Protein AF-A0A7C4QZU9-F1 (afdb_monomer)

pLDDT: mean 79.21, std 14.13, range [37.19, 93.94]

Mean predicted aligned error: 16.3 Å

Radius of gyration: 26.34 Å; Cα contacts (8 Å, |Δi|>4): 68; chains: 1; bounding box: 62×24×58 Å

Structure (mmCIF, N/CA/C/O backbone):
data_AF-A0A7C4QZU9-F1
#
_entry.id   AF-A0A7C4QZU9-F1
#
loop_
_atom_site.group_PDB
_atom_site.id
_atom_site.type_symbol
_atom_site.label_atom_id
_atom_site.label_alt_id
_atom_site.label_comp_id
_atom_site.label_asym_id
_atom_site.label_entity_id
_atom_site.label_seq_id
_atom_site.pdbx_PDB_ins_code
_atom_site.Cartn_x
_atom_site.Cartn_y
_atom_site.Cartn_z
_atom_site.occupancy
_atom_site.B_iso_or_equiv
_atom_site.auth_seq_id
_atom_site.auth_comp_id
_atom_site.auth_asym_id
_atom_site.auth_atom_id
_atom_site.pdbx_PDB_model_num
ATOM 1 N N . MET A 1 1 ? 1.942 -2.956 18.981 1.00 39.03 1 MET A N 1
ATOM 2 C CA . MET A 1 1 ? 0.634 -2.341 18.648 1.00 39.03 1 MET A CA 1
ATOM 3 C C . MET A 1 1 ? -0.424 -2.878 19.605 1.00 39.03 1 MET A C 1
ATOM 5 O O . MET A 1 1 ? -0.383 -4.075 19.875 1.00 39.03 1 MET A O 1
ATOM 9 N N . PRO A 1 2 ? -1.333 -2.049 20.146 1.00 37.19 2 PRO A N 1
ATOM 10 C CA . PRO A 1 2 ? -2.381 -2.521 21.051 1.00 37.19 2 PRO A CA 1
ATOM 11 C C . PRO A 1 2 ? -3.285 -3.527 20.333 1.00 37.19 2 PRO A C 1
ATOM 13 O O . PRO A 1 2 ? -3.743 -3.269 19.219 1.00 37.19 2 PRO A O 1
ATOM 16 N N . ARG A 1 3 ? -3.509 -4.690 20.953 1.00 43.62 3 ARG A N 1
ATOM 17 C CA . ARG A 1 3 ? -4.354 -5.759 20.407 1.00 43.62 3 ARG A CA 1
ATOM 18 C C . ARG A 1 3 ? -5.768 -5.208 20.199 1.00 43.62 3 ARG A C 1
ATOM 20 O O . ARG A 1 3 ? -6.371 -4.701 21.145 1.00 43.62 3 ARG A O 1
ATOM 27 N N . LYS A 1 4 ? -6.287 -5.279 18.967 1.00 52.78 4 LYS A N 1
ATOM 28 C CA . LYS A 1 4 ? -7.693 -4.958 18.683 1.00 52.78 4 LYS A CA 1
ATOM 29 C C . LYS A 1 4 ? -8.551 -5.861 19.570 1.00 52.78 4 LYS A C 1
ATOM 31 O O . LYS A 1 4 ? -8.454 -7.080 19.465 1.00 52.78 4 LYS A O 1
ATOM 36 N N . ARG A 1 5 ? -9.339 -5.273 20.474 1.00 57.84 5 ARG A N 1
ATOM 37 C CA . ARG A 1 5 ? -10.336 -6.028 21.241 1.00 57.84 5 ARG A CA 1
ATOM 38 C C . ARG A 1 5 ? -11.336 -6.603 20.241 1.00 57.84 5 ARG A C 1
ATOM 40 O O . ARG A 1 5 ? -11.860 -5.853 19.419 1.00 57.84 5 ARG A O 1
ATOM 47 N N . ALA A 1 6 ? -11.559 -7.912 20.292 1.00 57.47 6 ALA A N 1
ATOM 48 C CA . ALA A 1 6 ? -12.645 -8.551 19.566 1.00 57.47 6 ALA A CA 1
ATOM 49 C C . ALA A 1 6 ? -13.955 -8.071 20.203 1.00 57.47 6 ALA A C 1
ATOM 51 O O . ALA A 1 6 ? -14.272 -8.439 21.330 1.00 57.47 6 ALA A O 1
ATOM 52 N N . LEU A 1 7 ? -14.640 -7.143 19.539 1.00 65.19 7 LEU A N 1
ATOM 53 C CA . LEU A 1 7 ? -15.972 -6.704 19.941 1.00 65.19 7 LEU A CA 1
ATOM 54 C C . LEU A 1 7 ? -16.985 -7.673 19.332 1.00 65.19 7 LEU A C 1
ATOM 56 O O . LEU A 1 7 ? -16.973 -7.877 18.120 1.00 65.19 7 LEU A O 1
ATOM 60 N N . ASP A 1 8 ? -17.862 -8.234 20.164 1.00 78.19 8 ASP A N 1
ATOM 61 C CA . ASP A 1 8 ? -18.985 -9.065 19.720 1.00 78.19 8 ASP A CA 1
ATOM 62 C C . ASP A 1 8 ? -20.035 -8.186 19.020 1.00 78.19 8 ASP A C 1
ATOM 64 O O . ASP A 1 8 ? -20.941 -7.637 19.654 1.00 78.19 8 ASP A O 1
ATOM 68 N N . SER A 1 9 ? -19.904 -8.036 17.701 1.00 77.31 9 SER A N 1
ATOM 69 C CA . SER A 1 9 ? -20.761 -7.184 16.864 1.00 77.31 9 SER A CA 1
ATOM 70 C C . SER A 1 9 ? -22.254 -7.508 16.998 1.00 77.31 9 SER A C 1
ATOM 72 O O . SER A 1 9 ? -23.057 -6.591 17.149 1.00 77.31 9 SER A O 1
ATOM 74 N N . GLY A 1 10 ? -22.620 -8.793 17.049 1.00 80.88 10 GLY A N 1
ATOM 75 C CA . GLY A 1 10 ? -24.021 -9.213 17.178 1.00 80.88 10 GLY A CA 1
ATOM 76 C C . GLY A 1 10 ? -24.644 -8.888 18.542 1.00 80.88 10 GLY A C 1
ATOM 77 O O . GLY A 1 10 ? -25.821 -8.548 18.617 1.00 80.88 10 GLY A O 1
ATOM 78 N N . LYS A 1 11 ? -23.864 -8.922 19.637 1.00 82.56 11 LYS A N 1
ATOM 79 C CA . LYS A 1 11 ? -24.361 -8.503 20.964 1.00 82.56 11 LYS A CA 1
ATOM 80 C C . LYS A 1 11 ? -24.629 -7.003 21.004 1.00 82.56 11 LYS A C 1
ATOM 82 O O . LYS A 1 11 ? -25.600 -6.579 21.617 1.00 82.56 11 LYS A O 1
ATOM 87 N N . LEU A 1 12 ? -23.779 -6.213 20.344 1.00 83.12 12 LEU A N 1
ATOM 88 C CA . LEU A 1 12 ? -23.947 -4.765 20.271 1.00 83.12 12 LEU A CA 1
ATOM 89 C C . LEU A 1 12 ? -25.230 -4.376 19.530 1.00 83.12 12 LEU A C 1
ATOM 91 O O . LEU A 1 12 ? -25.938 -3.489 19.992 1.00 83.12 12 LEU A O 1
ATOM 95 N N . ILE A 1 13 ? -25.520 -5.034 18.404 1.00 83.12 13 ILE A N 1
ATOM 96 C CA . ILE A 1 13 ? -26.722 -4.753 17.609 1.00 83.12 13 ILE A CA 1
ATOM 97 C C . ILE A 1 13 ? -27.980 -5.085 18.413 1.00 83.12 13 ILE A C 1
ATOM 99 O O . ILE A 1 13 ? -28.833 -4.217 18.545 1.00 83.12 13 ILE A O 1
ATOM 103 N N . LYS A 1 14 ? -28.033 -6.261 19.056 1.00 85.62 14 LYS A N 1
ATOM 104 C CA . LYS A 1 14 ? -29.166 -6.648 19.914 1.00 85.62 14 LYS A CA 1
ATOM 105 C C . LYS A 1 14 ? -29.414 -5.659 21.051 1.00 85.62 14 LYS A C 1
ATOM 107 O O . LYS A 1 14 ? -30.525 -5.196 21.215 1.00 85.62 14 LYS A O 1
ATOM 112 N N . MET A 1 15 ? -28.370 -5.250 21.780 1.00 83.75 15 MET A N 1
ATOM 113 C CA . MET A 1 15 ? -28.522 -4.271 22.868 1.00 83.75 15 MET A CA 1
ATOM 114 C C . MET A 1 15 ? -29.067 -2.915 22.396 1.00 83.75 15 MET A C 1
ATOM 116 O O . MET A 1 15 ? -29.686 -2.205 23.181 1.00 83.75 15 MET A O 1
ATOM 120 N N . ILE A 1 16 ? -28.791 -2.531 21.147 1.00 83.62 16 ILE A N 1
ATOM 121 C CA . ILE A 1 16 ? -29.301 -1.287 20.560 1.00 83.62 16 ILE A CA 1
ATOM 122 C C . ILE A 1 16 ? -30.742 -1.471 20.065 1.00 83.62 16 ILE A C 1
ATOM 124 O O . ILE A 1 16 ? -31.541 -0.556 20.230 1.00 83.62 16 ILE A O 1
ATOM 128 N N . GLU A 1 17 ? -31.077 -2.633 19.498 1.00 84.50 17 GLU A N 1
ATOM 129 C CA . GLU A 1 17 ? -32.455 -3.007 19.138 1.00 84.50 17 GLU A CA 1
ATOM 130 C C . GLU A 1 17 ? -33.363 -3.114 20.373 1.00 84.50 17 GLU A C 1
ATOM 132 O O . GLU A 1 17 ? -34.512 -2.693 20.319 1.00 84.50 17 GLU A O 1
ATOM 137 N N . ASP A 1 18 ? -32.824 -3.585 21.499 1.00 86.69 18 ASP A N 1
ATOM 138 C CA . ASP A 1 18 ? -33.505 -3.694 22.796 1.00 86.69 18 ASP A CA 1
ATOM 139 C C . ASP A 1 18 ? -33.646 -2.332 23.527 1.00 86.69 18 ASP A C 1
ATOM 141 O O . ASP A 1 18 ? -33.944 -2.297 24.720 1.00 86.69 18 ASP A O 1
ATOM 145 N N . GLU A 1 19 ? -33.370 -1.209 22.849 1.00 83.12 19 GLU A N 1
ATOM 146 C CA . GLU A 1 19 ? -33.438 0.169 23.372 1.00 83.12 19 GLU A CA 1
ATOM 147 C C . GLU A 1 19 ? -32.667 0.408 24.688 1.00 83.12 19 GLU A C 1
ATO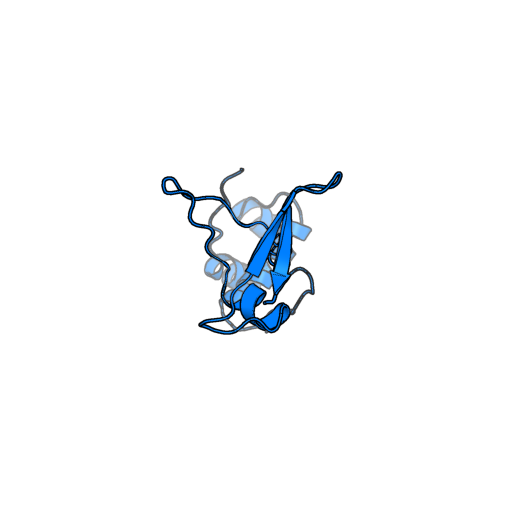M 149 O O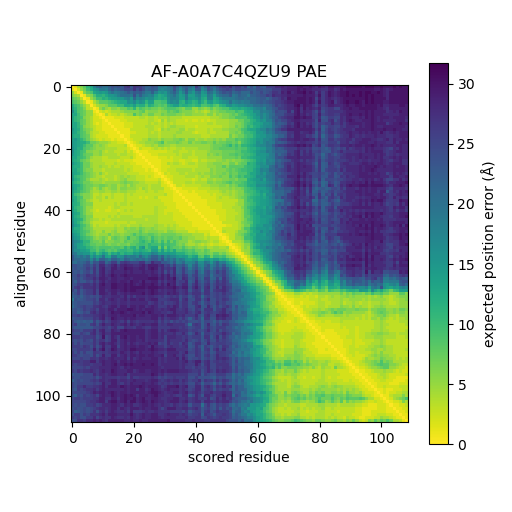 . GLU A 1 19 ? -32.977 1.315 25.468 1.00 83.12 19 GLU A O 1
ATOM 154 N N . ILE A 1 20 ? -31.607 -0.370 24.942 1.00 84.69 20 ILE A N 1
ATOM 155 C CA . ILE A 1 20 ? -30.822 -0.224 26.171 1.00 84.69 20 ILE A CA 1
ATOM 156 C C . ILE A 1 20 ? -30.167 1.169 26.196 1.00 84.69 20 ILE A C 1
ATOM 158 O O . ILE A 1 20 ? -29.531 1.580 25.216 1.00 84.69 20 ILE A O 1
ATOM 162 N N . PRO A 1 21 ? -30.234 1.903 27.326 1.00 87.25 21 PRO A N 1
ATOM 163 C CA . PRO A 1 21 ? -29.639 3.224 27.430 1.00 87.25 21 PRO A CA 1
ATOM 164 C C . PRO A 1 21 ? -28.152 3.229 27.069 1.00 87.25 21 PRO A C 1
ATOM 166 O O . PRO A 1 21 ? -27.362 2.391 27.515 1.00 87.25 21 PRO A O 1
ATOM 169 N N . GLN A 1 22 ? -27.738 4.253 26.322 1.00 82.44 22 GLN A N 1
ATOM 170 C CA . GLN A 1 22 ? -26.367 4.407 25.832 1.00 82.44 22 GLN A CA 1
ATOM 171 C C . GLN A 1 22 ? -25.303 4.225 26.933 1.00 82.44 22 GLN A C 1
ATOM 173 O O . GLN A 1 22 ? -24.270 3.591 26.710 1.00 82.44 22 GLN A O 1
ATOM 178 N N . ALA A 1 23 ? -25.554 4.771 28.128 1.00 83.75 23 ALA A N 1
ATOM 179 C CA . ALA A 1 23 ? -24.640 4.691 29.265 1.00 83.75 23 ALA A CA 1
ATOM 180 C C . ALA A 1 23 ? -24.399 3.246 29.736 1.00 83.75 23 ALA A C 1
ATOM 182 O O . ALA A 1 23 ? -23.287 2.906 30.149 1.00 83.75 23 ALA A O 1
ATOM 183 N N . GLU A 1 24 ? -25.408 2.381 29.646 1.00 83.94 24 GLU A N 1
ATOM 184 C CA . GLU A 1 24 ? -25.297 0.974 30.026 1.00 83.94 24 GLU A CA 1
ATOM 185 C C . GLU A 1 24 ? -24.548 0.160 28.978 1.00 83.94 24 GLU A C 1
ATOM 187 O O . GLU A 1 24 ? -23.674 -0.632 29.335 1.00 83.94 24 GLU A O 1
ATOM 192 N N . ILE A 1 25 ? -24.815 0.401 27.691 1.00 83.19 25 ILE A N 1
ATOM 193 C CA . ILE A 1 25 ? -24.086 -0.248 26.593 1.00 83.19 25 ILE A CA 1
ATOM 194 C C . ILE A 1 25 ? -22.600 0.116 26.672 1.00 83.19 25 ILE A C 1
ATOM 196 O O . ILE A 1 25 ? -21.731 -0.748 26.539 1.00 83.19 25 ILE A O 1
ATOM 200 N N . MET A 1 26 ? -22.287 1.383 26.960 1.00 83.94 26 MET A N 1
ATOM 201 C CA . MET A 1 26 ? -20.907 1.835 27.140 1.00 83.94 26 MET A CA 1
ATOM 202 C C . MET A 1 26 ? -20.210 1.134 28.311 1.00 83.94 26 MET A C 1
ATOM 204 O O . MET A 1 26 ? -19.067 0.703 28.152 1.00 83.94 26 MET A O 1
ATOM 208 N N . LYS A 1 27 ? -20.892 0.959 29.452 1.00 84.56 27 LYS A N 1
ATOM 209 C CA . LYS A 1 27 ? -20.355 0.213 30.602 1.00 84.56 27 LYS A CA 1
ATOM 210 C C . LYS A 1 27 ? -20.154 -1.271 30.279 1.00 84.56 27 LYS A C 1
ATOM 212 O O . LYS A 1 27 ? -19.061 -1.784 30.504 1.00 84.56 27 LYS A O 1
ATOM 217 N N . LYS A 1 28 ? -21.166 -1.942 29.712 1.00 83.12 28 LYS A N 1
ATOM 218 C CA . LYS A 1 28 ? -21.131 -3.383 29.385 1.00 83.12 28 LYS A CA 1
ATOM 219 C C . LYS A 1 28 ? -20.073 -3.720 28.330 1.00 83.12 28 LYS A C 1
ATOM 221 O O . LYS A 1 28 ? -19.377 -4.720 28.463 1.00 83.12 28 LYS A O 1
ATOM 226 N N . MET A 1 29 ? -19.922 -2.875 27.311 1.00 80.50 29 MET A N 1
ATOM 227 C CA . MET A 1 29 ? -18.987 -3.096 26.198 1.00 80.50 29 MET A CA 1
ATOM 228 C C . MET A 1 29 ? -17.620 -2.420 26.409 1.00 80.50 29 MET A C 1
ATOM 230 O O . MET A 1 29 ? -16.720 -2.543 25.576 1.00 80.50 29 MET A O 1
ATOM 234 N N . GLY A 1 30 ? -17.440 -1.711 27.527 1.00 81.94 30 GLY A N 1
ATOM 235 C CA . GLY A 1 30 ? -16.184 -1.060 27.894 1.00 81.94 30 GLY A CA 1
ATOM 236 C C . GLY A 1 30 ? -15.783 0.099 26.975 1.00 81.94 30 GLY A C 1
ATOM 237 O O . GLY A 1 30 ? -14.585 0.343 26.790 1.00 81.94 30 GLY A O 1
ATOM 238 N N . PHE A 1 31 ? -16.756 0.800 26.384 1.00 84.81 31 PHE A N 1
ATOM 239 C CA . PHE A 1 31 ? -16.507 1.998 25.583 1.00 84.81 31 PHE A CA 1
ATOM 240 C C . PHE A 1 31 ? -16.268 3.203 26.489 1.00 84.81 31 PHE A C 1
ATOM 242 O O . PHE A 1 31 ? -17.064 3.502 27.376 1.00 84.81 31 PHE A O 1
ATOM 249 N N . LYS A 1 32 ? -15.182 3.935 26.232 1.00 82.94 32 LYS A N 1
ATOM 250 C CA . LYS A 1 32 ? -14.841 5.142 26.997 1.00 82.94 32 LYS A CA 1
ATOM 251 C C . LYS A 1 32 ? -15.577 6.378 26.491 1.00 82.94 32 LYS A C 1
ATOM 253 O O . LYS A 1 32 ? -15.768 7.321 27.245 1.00 82.94 32 LYS A O 1
ATOM 258 N N . THR A 1 33 ? -15.963 6.392 25.214 1.00 84.75 33 THR A N 1
ATOM 259 C CA . THR A 1 33 ? -16.617 7.546 24.588 1.00 84.75 33 THR A CA 1
ATOM 260 C C . THR A 1 33 ? -17.813 7.131 23.739 1.00 84.75 33 THR A C 1
ATOM 262 O O . THR A 1 33 ? -17.856 6.037 23.175 1.00 84.75 33 THR A O 1
ATOM 265 N N . SER A 1 34 ? -18.776 8.042 23.602 1.00 81.56 34 SER A N 1
ATOM 266 C CA . SER A 1 34 ? -19.943 7.879 22.727 1.00 81.56 34 SER A CA 1
ATOM 267 C C . SER A 1 34 ? -19.553 7.663 21.260 1.00 81.56 34 SER A C 1
ATOM 269 O O . SER A 1 34 ? -20.204 6.910 20.539 1.00 81.56 34 SER A O 1
ATOM 271 N N . MET A 1 35 ? -18.449 8.276 20.822 1.00 83.50 35 MET A N 1
ATOM 272 C CA . MET A 1 35 ? -17.915 8.123 19.468 1.00 83.50 35 MET A CA 1
ATOM 273 C C . MET A 1 35 ? -17.455 6.688 19.180 1.00 83.50 35 MET A C 1
ATOM 275 O O . MET A 1 35 ? -17.687 6.167 18.087 1.00 83.50 35 MET A O 1
ATOM 279 N N . GLN A 1 36 ? -16.827 6.028 20.160 1.00 81.88 36 GLN A N 1
ATOM 280 C CA . GLN A 1 36 ? -16.423 4.627 20.026 1.00 81.88 36 GLN A CA 1
ATOM 281 C C . GLN A 1 36 ? -17.635 3.714 19.850 1.00 81.88 36 GLN A C 1
ATOM 283 O O . GLN A 1 36 ? -17.607 2.849 18.979 1.00 81.88 36 GLN A O 1
ATOM 288 N N . LEU A 1 37 ? -18.705 3.953 20.613 1.00 84.94 37 LEU A N 1
ATOM 289 C CA . LEU A 1 37 ? -19.949 3.199 20.496 1.00 84.94 37 LEU A CA 1
ATOM 290 C C . LEU A 1 37 ? -20.577 3.355 19.103 1.00 84.94 37 LEU A C 1
ATOM 292 O O . LEU A 1 37 ? -20.852 2.355 18.446 1.00 84.94 37 LEU A O 1
ATOM 296 N N . LYS A 1 38 ? -20.742 4.594 18.619 1.00 85.88 38 LYS A N 1
ATOM 297 C CA . LYS A 1 38 ? -21.316 4.871 17.286 1.00 85.88 38 LYS A CA 1
ATOM 298 C C . LYS A 1 38 ? -20.501 4.229 16.161 1.00 85.88 38 LYS A C 1
ATOM 300 O O . LYS A 1 38 ? -21.062 3.643 15.240 1.00 85.88 38 LYS A O 1
ATOM 305 N N . THR A 1 39 ? -19.174 4.295 16.262 1.00 84.94 39 THR A N 1
ATOM 306 C CA . THR A 1 39 ? -18.264 3.688 15.280 1.00 84.94 39 THR A CA 1
ATOM 307 C C . THR A 1 39 ? -18.346 2.162 15.315 1.00 84.94 39 THR A C 1
ATOM 309 O O . THR A 1 39 ? -18.380 1.521 14.267 1.00 84.94 39 THR A O 1
ATOM 312 N N . ALA A 1 40 ? -18.399 1.566 16.509 1.00 83.88 40 ALA A N 1
ATOM 313 C CA . ALA A 1 40 ? -18.551 0.125 16.671 1.00 83.88 40 ALA A CA 1
ATOM 314 C C . ALA A 1 40 ? -19.899 -0.369 16.135 1.00 83.88 40 ALA A C 1
ATOM 316 O O . ALA A 1 40 ? -19.926 -1.391 15.456 1.00 83.88 40 ALA A O 1
ATOM 317 N N . TYR A 1 41 ? -20.983 0.375 16.374 1.00 85.06 41 TYR A N 1
ATOM 318 C CA . TYR A 1 41 ? -22.306 0.053 15.845 1.00 85.06 41 TYR A CA 1
ATOM 319 C C . TYR A 1 41 ? -22.333 0.109 14.316 1.00 85.06 41 TYR A C 1
ATOM 321 O O . TYR A 1 41 ? -22.717 -0.860 13.671 1.00 85.06 41 TYR A O 1
ATOM 329 N N . MET A 1 42 ? -21.824 1.190 13.722 1.00 82.88 42 MET A N 1
ATOM 330 C CA . MET A 1 42 ? -21.738 1.318 12.265 1.00 82.88 42 MET A CA 1
ATOM 331 C C . MET A 1 42 ? -20.890 0.198 11.639 1.00 82.88 42 MET A C 1
ATOM 333 O O . MET A 1 42 ? -21.288 -0.395 10.642 1.00 82.88 42 MET A O 1
ATOM 337 N N . ASN A 1 43 ? -19.752 -0.147 12.249 1.00 81.50 43 ASN A N 1
ATOM 338 C CA . ASN A 1 43 ? -18.920 -1.259 11.784 1.00 81.50 43 ASN A CA 1
ATOM 339 C C . ASN A 1 43 ? -19.619 -2.620 11.932 1.00 81.50 43 ASN A C 1
ATOM 341 O O . ASN A 1 43 ? -19.450 -3.475 11.066 1.00 81.50 43 ASN A O 1
ATOM 345 N N . ALA A 1 44 ? -20.396 -2.826 13.001 1.00 83.94 44 ALA A N 1
ATOM 346 C CA . ALA A 1 44 ? -21.178 -4.042 13.208 1.00 83.94 44 ALA A CA 1
ATOM 347 C C . ALA A 1 44 ? -22.267 -4.195 12.135 1.00 83.94 44 ALA A C 1
ATOM 349 O O . ALA A 1 44 ? -22.391 -5.265 11.546 1.00 83.94 44 ALA A O 1
ATOM 350 N N . LEU A 1 45 ? -22.985 -3.115 11.810 1.00 83.12 45 LEU A N 1
ATOM 351 C CA . LEU A 1 45 ? -23.995 -3.109 10.745 1.00 83.12 45 LEU A CA 1
ATOM 352 C C . LEU A 1 45 ? -23.397 -3.390 9.360 1.00 83.12 45 LEU A C 1
ATOM 354 O O . LEU A 1 45 ? -24.020 -4.072 8.548 1.00 83.12 45 LEU A O 1
ATOM 358 N N . ILE A 1 46 ? -22.188 -2.888 9.094 1.00 80.44 46 ILE A N 1
ATOM 359 C CA . ILE A 1 46 ? -21.452 -3.186 7.858 1.00 80.44 46 ILE A CA 1
ATOM 360 C C . ILE A 1 46 ? -21.032 -4.661 7.820 1.00 80.44 46 ILE A C 1
ATOM 362 O O . ILE A 1 46 ? -21.158 -5.305 6.781 1.00 80.44 46 ILE A O 1
ATOM 366 N N . ALA A 1 47 ? -20.549 -5.209 8.940 1.00 77.81 47 ALA A N 1
ATOM 367 C CA . ALA A 1 47 ? -20.128 -6.607 9.030 1.00 77.81 47 ALA A CA 1
ATOM 368 C C . ALA A 1 47 ? -21.299 -7.591 8.865 1.00 77.81 47 ALA A C 1
ATOM 370 O O . ALA A 1 47 ? -21.125 -8.633 8.2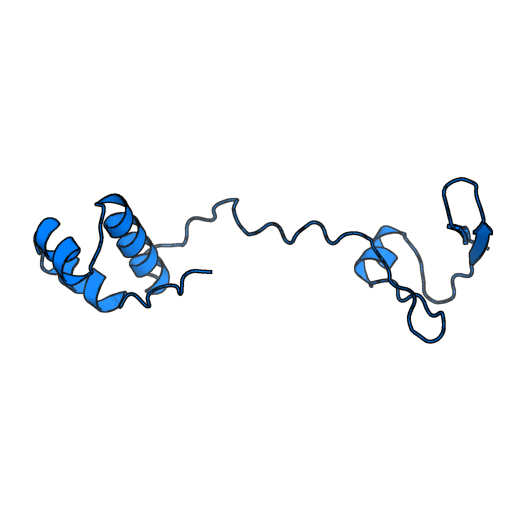39 1.00 77.81 47 ALA A O 1
ATOM 371 N N . GLU A 1 48 ? -22.487 -7.248 9.371 1.00 78.94 48 GLU A N 1
ATOM 372 C CA . GLU A 1 48 ? -23.722 -8.016 9.150 1.00 78.94 48 GLU A CA 1
ATOM 373 C C . GLU A 1 48 ? -24.356 -7.775 7.767 1.00 78.94 48 GLU A C 1
ATOM 375 O O . GLU A 1 48 ? -25.362 -8.395 7.436 1.00 78.94 48 GLU A O 1
ATOM 380 N N . GLY A 1 49 ? -23.800 -6.876 6.946 1.00 77.12 49 GLY A N 1
ATOM 381 C CA . GLY A 1 49 ? -24.324 -6.568 5.612 1.00 77.12 49 GLY A CA 1
ATOM 382 C C . GLY A 1 49 ? -25.628 -5.763 5.610 1.00 77.12 49 GLY A C 1
ATOM 383 O O . GLY A 1 49 ? -26.222 -5.574 4.551 1.00 77.12 49 GLY A O 1
ATOM 384 N N . ARG A 1 50 ? -26.065 -5.251 6.770 1.00 78.25 50 ARG A N 1
ATOM 385 C CA . ARG A 1 50 ? -27.275 -4.420 6.900 1.00 78.25 50 ARG A CA 1
ATOM 386 C C . ARG A 1 50 ? -27.094 -3.024 6.306 1.00 78.25 50 ARG A C 1
ATOM 388 O O . ARG A 1 50 ? -28.068 -2.393 5.908 1.00 78.25 50 ARG A O 1
ATOM 395 N N . VAL A 1 51 ? -25.856 -2.527 6.263 1.00 78.81 51 VAL A N 1
ATOM 396 C CA . VAL A 1 51 ? -25.512 -1.218 5.694 1.00 78.81 51 VAL A CA 1
ATOM 397 C C . VAL A 1 51 ? -24.299 -1.371 4.773 1.00 78.81 51 VAL A C 1
ATOM 399 O O . VAL A 1 51 ? -23.318 -2.008 5.164 1.00 78.81 51 VAL A O 1
ATOM 402 N N . PRO A 1 52 ? -24.313 -0.791 3.559 1.00 74.31 52 PRO A N 1
ATOM 403 C CA . PRO A 1 52 ? -23.150 -0.822 2.683 1.00 74.31 52 PRO A CA 1
ATOM 404 C C . PRO A 1 52 ? -21.968 -0.086 3.320 1.00 74.31 52 PRO A C 1
ATOM 406 O O . PRO A 1 52 ? -22.107 0.999 3.888 1.00 74.31 52 PRO A O 1
ATOM 409 N N . ALA A 1 53 ? -20.772 -0.659 3.187 1.00 73.75 53 ALA A N 1
ATOM 410 C CA . ALA A 1 53 ? -19.555 -0.006 3.641 1.00 73.75 53 ALA A CA 1
ATOM 411 C C . ALA A 1 53 ? -19.349 1.317 2.891 1.00 73.75 53 ALA A C 1
ATOM 413 O O . ALA A 1 53 ? -19.294 1.347 1.657 1.00 73.75 53 ALA A O 1
ATOM 414 N N . ILE A 1 54 ? -19.169 2.411 3.635 1.00 71.69 54 ILE A N 1
ATOM 415 C CA . ILE A 1 54 ? -18.762 3.684 3.042 1.00 71.69 54 ILE A CA 1
ATOM 416 C C . ILE A 1 54 ? -17.357 3.490 2.470 1.00 71.69 54 ILE A C 1
ATOM 418 O O . ILE A 1 54 ? -16.398 3.247 3.208 1.00 71.69 54 ILE A O 1
ATOM 422 N N . LYS A 1 55 ? -17.227 3.612 1.145 1.00 60.66 55 LYS A N 1
ATOM 423 C CA . LYS A 1 55 ? -15.935 3.623 0.451 1.00 60.66 55 LYS A CA 1
ATOM 424 C C . LYS A 1 55 ? -15.194 4.918 0.787 1.00 60.66 55 LYS A C 1
ATOM 426 O O . LYS A 1 55 ? -15.202 5.877 0.024 1.00 60.66 55 LYS A O 1
ATOM 431 N N . GLY A 1 56 ? -14.569 4.965 1.958 1.00 56.91 56 GLY A N 1
ATOM 432 C CA . GLY A 1 56 ? -13.648 6.037 2.304 1.00 56.91 56 GLY A CA 1
ATOM 433 C C . GLY A 1 56 ? 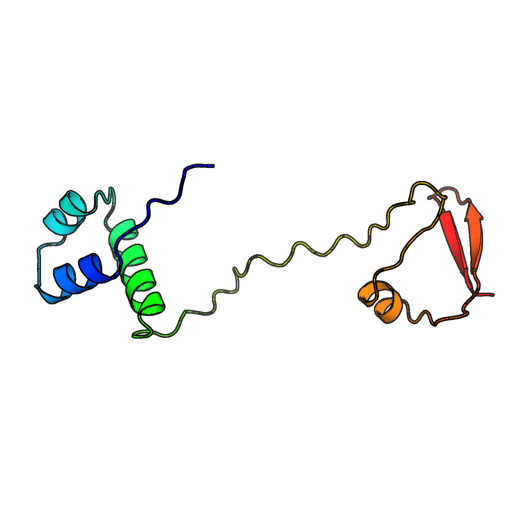-12.381 5.918 1.459 1.00 56.91 56 GLY A C 1
ATOM 434 O O . GLY A 1 56 ? -11.787 4.845 1.393 1.00 56.91 56 GLY A O 1
ATOM 435 N N . GLY A 1 57 ? -11.915 7.026 0.874 1.00 51.44 57 GLY A N 1
ATOM 436 C CA . GLY A 1 57 ? -10.633 7.101 0.148 1.00 51.44 57 GLY A CA 1
ATOM 437 C C . GLY A 1 57 ? -9.399 6.746 0.993 1.00 51.44 57 GLY A C 1
ATOM 438 O O . GLY A 1 57 ? -8.293 6.653 0.479 1.00 51.44 57 GLY A O 1
ATOM 439 N N . ARG A 1 58 ? -9.594 6.485 2.290 1.00 48.09 58 ARG A N 1
ATOM 440 C CA . ARG A 1 58 ? -8.615 5.900 3.204 1.00 48.09 58 ARG A CA 1
ATOM 441 C C . ARG A 1 58 ? -8.674 4.366 3.171 1.00 48.09 58 ARG A C 1
ATOM 443 O O . ARG A 1 58 ? -8.614 3.709 4.207 1.00 48.09 58 ARG A O 1
ATOM 450 N N . GLY A 1 59 ? -8.756 3.780 1.977 1.00 45.94 59 GLY A N 1
ATOM 451 C CA . GLY A 1 59 ? -8.046 2.523 1.777 1.00 45.94 59 GLY A CA 1
ATOM 452 C C . GLY A 1 59 ? -6.592 2.821 2.115 1.00 45.94 59 GLY A C 1
ATOM 453 O O . GLY A 1 59 ? -6.107 3.897 1.769 1.00 45.94 59 GLY A O 1
ATOM 454 N N . ALA A 1 60 ? -5.910 1.945 2.850 1.00 48.50 60 ALA A N 1
ATOM 455 C CA . ALA A 1 60 ? -4.460 1.984 2.863 1.00 48.50 60 ALA A CA 1
ATOM 456 C C . ALA A 1 60 ? -4.048 2.027 1.390 1.00 48.50 60 ALA A C 1
ATOM 458 O O . ALA A 1 60 ? -4.186 1.018 0.695 1.00 48.50 60 ALA A O 1
ATOM 459 N N . GLY A 1 61 ? -3.670 3.211 0.888 1.00 42.69 61 GLY A N 1
ATOM 460 C CA . GLY A 1 61 ? -2.992 3.307 -0.385 1.00 42.69 61 GLY A CA 1
ATOM 461 C C . GLY A 1 61 ? -1.885 2.297 -0.221 1.00 42.69 61 GLY A C 1
ATOM 462 O O . GLY A 1 61 ? -1.109 2.412 0.732 1.00 42.69 61 GLY A O 1
ATOM 463 N N . LYS A 1 62 ? -1.924 1.215 -1.010 1.00 46.12 62 LYS A N 1
ATOM 464 C CA . LYS A 1 62 ? -0.771 0.329 -1.127 1.00 46.12 62 LYS A CA 1
ATOM 465 C C . LYS A 1 62 ? 0.379 1.303 -1.267 1.00 46.12 62 LYS A C 1
ATOM 467 O O . LYS A 1 62 ? 0.335 2.076 -2.223 1.00 46.12 62 LYS A O 1
ATOM 472 N N . ALA A 1 63 ? 1.251 1.364 -0.253 1.00 48.44 63 ALA A N 1
ATOM 473 C CA . ALA A 1 63 ? 2.387 2.269 -0.260 1.00 48.44 63 ALA A CA 1
ATOM 474 C C . ALA A 1 63 ? 2.943 2.183 -1.669 1.00 48.44 63 ALA A C 1
ATOM 476 O O . ALA A 1 63 ? 3.101 1.046 -2.138 1.00 48.44 63 ALA A O 1
ATOM 477 N N . ASP A 1 64 ? 3.038 3.332 -2.354 1.00 50.34 64 ASP A N 1
ATOM 478 C CA . ASP A 1 64 ? 3.542 3.414 -3.723 1.00 50.34 64 ASP A CA 1
ATOM 479 C C . ASP A 1 64 ? 4.670 2.410 -3.788 1.00 50.34 64 ASP A C 1
ATOM 481 O O . ASP A 1 64 ? 5.619 2.549 -3.013 1.00 50.34 64 ASP A O 1
ATOM 485 N N . LYS A 1 65 ? 4.472 1.306 -4.527 1.00 57.09 65 LYS A N 1
ATOM 486 C CA . LYS A 1 65 ? 5.441 0.215 -4.522 1.00 57.09 65 LYS A CA 1
ATOM 487 C C . LYS A 1 65 ? 6.712 0.889 -4.978 1.00 57.09 65 LYS A C 1
ATOM 489 O O . LYS A 1 65 ? 6.802 1.270 -6.149 1.00 57.09 65 LYS A O 1
ATOM 494 N N . THR A 1 66 ? 7.627 1.136 -4.045 1.00 56.31 66 THR A N 1
ATOM 495 C CA . THR A 1 66 ? 8.877 1.795 -4.357 1.00 56.31 66 THR A CA 1
ATOM 496 C C . THR A 1 66 ? 9.448 0.970 -5.494 1.00 56.31 66 THR A C 1
ATOM 498 O O . THR A 1 66 ? 9.459 -0.264 -5.432 1.00 56.31 66 THR A O 1
ATOM 501 N N . LYS A 1 67 ? 9.785 1.624 -6.611 1.00 69.75 67 LYS A N 1
ATOM 502 C CA . LYS A 1 67 ? 10.319 0.967 -7.818 1.00 69.75 67 LYS A CA 1
ATOM 503 C C . LYS A 1 67 ? 11.755 0.489 -7.565 1.00 69.75 67 LYS A C 1
ATOM 505 O O . LYS A 1 67 ? 12.641 0.654 -8.395 1.00 69.75 67 LYS A O 1
ATOM 510 N N . GLU A 1 68 ? 11.989 -0.036 -6.375 1.00 79.44 68 GLU A N 1
ATOM 511 C CA . GLU A 1 68 ? 13.232 -0.573 -5.889 1.00 79.44 68 GLU A CA 1
ATOM 512 C C . GLU A 1 68 ? 13.327 -2.023 -6.336 1.00 79.44 68 GLU A C 1
ATOM 514 O O . GLU A 1 68 ? 12.367 -2.796 -6.298 1.00 79.44 68 GLU A O 1
ATOM 519 N N . VAL A 1 69 ? 14.517 -2.383 -6.789 1.00 84.62 69 VAL A N 1
ATOM 520 C CA . VAL A 1 69 ? 14.857 -3.741 -7.184 1.00 84.62 69 VAL A CA 1
ATOM 521 C C . VAL A 1 69 ? 16.129 -4.119 -6.449 1.00 84.62 69 VAL A C 1
ATOM 523 O O . VAL A 1 69 ? 17.079 -3.341 -6.379 1.00 84.62 69 VAL A O 1
ATOM 526 N N . THR A 1 70 ? 16.140 -5.306 -5.857 1.00 85.69 70 THR A N 1
ATOM 527 C CA . THR A 1 70 ? 17.286 -5.796 -5.089 1.00 85.69 70 THR A CA 1
ATOM 528 C C . THR A 1 70 ? 18.156 -6.688 -5.964 1.00 85.69 70 THR A C 1
ATOM 530 O O . THR A 1 70 ? 17.657 -7.462 -6.784 1.00 85.69 70 THR A O 1
ATOM 533 N N . VAL A 1 71 ? 19.469 -6.606 -5.764 1.00 89.25 71 VAL A N 1
ATOM 534 C CA . VAL A 1 71 ? 20.424 -7.546 -6.352 1.00 89.25 71 VAL A CA 1
ATOM 535 C C . VAL A 1 71 ? 20.435 -8.812 -5.495 1.00 89.25 71 VAL A C 1
ATOM 537 O O . VAL A 1 71 ? 20.760 -8.769 -4.310 1.00 89.25 71 VAL A O 1
ATOM 540 N N . GLY A 1 72 ? 20.052 -9.947 -6.078 1.00 88.62 72 GLY A N 1
ATOM 541 C CA . GLY A 1 72 ? 20.090 -11.239 -5.393 1.00 88.62 72 GLY A CA 1
ATOM 542 C C . GLY A 1 72 ? 21.522 -11.735 -5.156 1.00 88.62 72 GLY A C 1
ATOM 543 O O . GLY A 1 72 ? 22.479 -11.222 -5.730 1.00 88.62 72 GLY A O 1
ATOM 544 N N . LYS A 1 73 ? 21.676 -12.813 -4.374 1.00 91.12 73 LYS A N 1
ATOM 545 C CA . LYS A 1 73 ? 22.992 -13.399 -4.025 1.00 91.12 73 LYS A CA 1
ATOM 546 C C . LYS A 1 73 ? 23.897 -13.696 -5.230 1.00 91.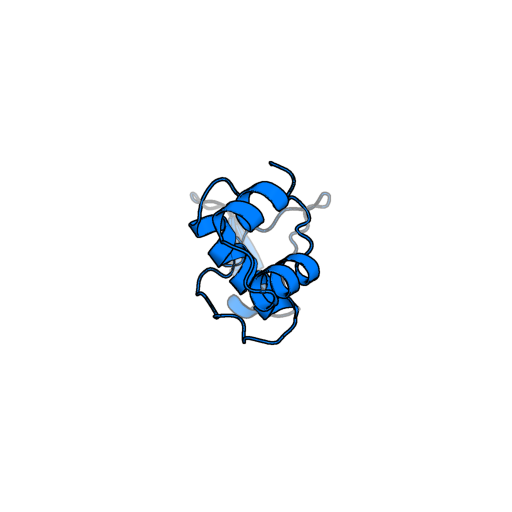12 73 LYS A C 1
ATOM 548 O O . LYS A 1 73 ? 25.112 -13.660 -5.105 1.00 91.12 73 LYS A O 1
ATOM 553 N N . ARG A 1 74 ? 23.308 -14.011 -6.387 1.00 92.06 74 ARG A N 1
ATOM 554 C CA . ARG A 1 74 ? 24.027 -14.353 -7.626 1.00 92.06 74 ARG A CA 1
ATOM 555 C C . ARG A 1 74 ? 24.214 -13.155 -8.568 1.00 92.06 74 ARG A C 1
ATOM 557 O O . ARG A 1 74 ? 24.508 -13.356 -9.738 1.00 92.06 74 ARG A 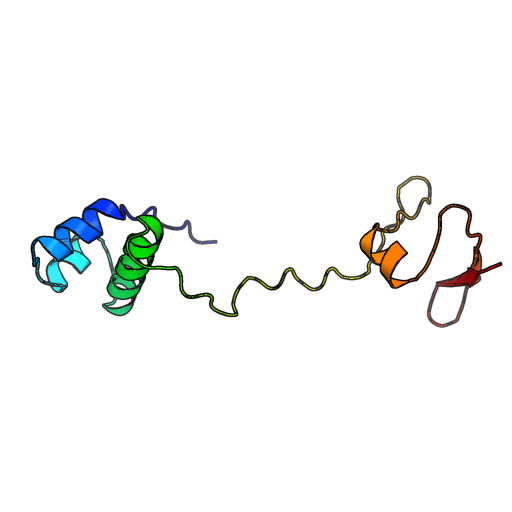O 1
ATOM 564 N N . GLY A 1 75 ? 23.973 -11.928 -8.100 1.00 87.12 75 GLY A N 1
ATOM 565 C CA . GLY A 1 75 ? 24.063 -10.717 -8.923 1.00 87.12 75 GLY A CA 1
ATOM 566 C C . GLY A 1 75 ? 22.856 -10.468 -9.835 1.00 87.12 75 GLY A C 1
ATOM 567 O O . GLY A 1 75 ? 22.841 -9.497 -10.584 1.00 87.12 75 GLY A O 1
ATOM 568 N N . SER A 1 76 ? 21.830 -11.323 -9.791 1.00 88.81 76 SER A N 1
ATOM 569 C CA . SER A 1 76 ? 20.624 -11.174 -10.607 1.00 88.81 76 SER A CA 1
ATOM 570 C C . SER A 1 76 ? 19.731 -10.047 -10.089 1.00 88.81 76 SER A C 1
ATOM 572 O O . SER A 1 76 ? 19.436 -10.003 -8.892 1.00 88.81 76 SER A O 1
ATOM 574 N N . ILE A 1 77 ? 19.224 -9.211 -10.995 1.00 89.62 77 ILE A N 1
ATOM 575 C CA . ILE A 1 77 ? 18.163 -8.236 -10.719 1.00 89.62 77 ILE A CA 1
ATOM 576 C C . ILE A 1 77 ? 16.867 -8.773 -11.322 1.00 89.62 77 ILE A C 1
ATOM 578 O O . ILE A 1 77 ? 16.810 -9.063 -12.516 1.00 89.62 77 ILE A O 1
ATOM 582 N N . ILE A 1 78 ? 15.830 -8.908 -10.497 1.00 87.56 78 ILE A N 1
ATOM 583 C CA . ILE A 1 78 ? 14.504 -9.348 -10.941 1.00 87.56 78 ILE A CA 1
ATOM 584 C C . ILE A 1 78 ? 13.607 -8.117 -11.020 1.00 87.56 78 ILE A C 1
ATOM 586 O O . ILE A 1 78 ? 13.336 -7.476 -10.007 1.00 87.56 78 ILE A O 1
ATOM 590 N N . LEU A 1 79 ? 13.148 -7.790 -12.229 1.00 87.69 79 LEU A N 1
ATOM 591 C CA . LEU A 1 79 ? 12.205 -6.698 -12.447 1.00 87.69 79 LEU A CA 1
ATOM 592 C C . LEU A 1 79 ? 10.767 -7.217 -12.272 1.00 87.69 79 LEU A C 1
ATOM 594 O O . LEU A 1 79 ? 10.382 -8.173 -12.953 1.00 87.69 79 LEU A O 1
ATOM 598 N N . PRO A 1 80 ? 9.945 -6.605 -11.401 1.00 88.25 80 PRO A N 1
ATOM 599 C CA . PRO A 1 80 ? 8.530 -6.944 -11.293 1.00 88.25 80 PRO A CA 1
ATOM 600 C C . PRO A 1 80 ? 7.794 -6.734 -12.622 1.00 88.25 80 PRO A C 1
ATOM 602 O O . PRO A 1 80 ? 8.073 -5.779 -13.346 1.00 88.25 80 PRO A O 1
ATOM 605 N N . LYS A 1 81 ? 6.788 -7.570 -12.913 1.00 87.06 81 LYS A N 1
ATOM 606 C CA . LYS A 1 81 ? 6.001 -7.497 -14.162 1.00 87.06 81 LYS A CA 1
ATOM 607 C C . LYS A 1 81 ? 5.373 -6.116 -14.399 1.00 87.06 81 LYS A C 1
ATOM 609 O O . LYS A 1 81 ? 5.329 -5.648 -15.530 1.00 87.06 81 LYS A O 1
ATOM 614 N N . GLU A 1 82 ? 4.930 -5.456 -13.330 1.00 87.50 82 GLU A N 1
ATOM 615 C CA . GLU A 1 82 ? 4.391 -4.089 -13.373 1.00 87.50 82 GLU A CA 1
ATOM 616 C C . GLU A 1 82 ? 5.439 -3.079 -13.864 1.00 87.50 82 GLU A C 1
ATOM 618 O O . GLU A 1 82 ? 5.139 -2.230 -14.701 1.00 87.50 82 GLU A O 1
ATOM 623 N N . LEU A 1 83 ? 6.686 -3.209 -13.397 1.00 86.19 83 LEU A N 1
ATOM 624 C CA . LEU A 1 83 ? 7.784 -2.333 -13.795 1.00 86.19 83 LEU A CA 1
ATOM 625 C C . LEU A 1 83 ? 8.165 -2.572 -15.261 1.00 86.19 83 LEU A C 1
ATOM 627 O O . LEU A 1 83 ? 8.310 -1.610 -16.009 1.00 86.19 83 LEU A O 1
ATOM 631 N N . VAL A 1 84 ? 8.237 -3.838 -15.684 1.00 88.69 84 VAL A N 1
ATOM 632 C CA . VAL A 1 84 ? 8.493 -4.237 -17.080 1.00 88.69 84 VAL A CA 1
ATOM 633 C C . VAL A 1 84 ? 7.459 -3.622 -18.027 1.00 88.69 84 VAL A C 1
ATOM 635 O O . VAL A 1 84 ? 7.839 -2.998 -19.016 1.00 88.69 84 VAL A O 1
ATOM 638 N N . ALA A 1 85 ? 6.170 -3.721 -17.685 1.00 88.38 85 ALA A N 1
ATOM 639 C CA . ALA A 1 85 ? 5.092 -3.115 -18.462 1.00 88.38 85 ALA A CA 1
ATOM 640 C C . ALA A 1 85 ? 5.199 -1.581 -18.495 1.00 88.38 85 ALA A C 1
ATOM 642 O O . ALA A 1 85 ? 5.098 -0.985 -19.563 1.00 88.38 85 ALA A O 1
ATOM 643 N N . SER A 1 86 ? 5.465 -0.943 -17.348 1.00 87.25 86 SER A N 1
ATOM 644 C CA . SER A 1 86 ? 5.586 0.521 -17.268 1.00 87.25 86 SER A CA 1
ATOM 645 C C . SER A 1 86 ? 6.781 1.087 -18.042 1.00 87.25 86 SER A C 1
ATOM 647 O O . SER A 1 86 ? 6.730 2.221 -18.506 1.00 87.25 86 SER A O 1
ATOM 649 N N . LEU A 1 87 ? 7.856 0.304 -18.174 1.00 86.88 87 LEU A N 1
ATOM 650 C CA . LEU A 1 87 ? 9.073 0.688 -18.887 1.00 86.88 87 LEU A CA 1
ATOM 651 C C . LEU A 1 87 ? 9.054 0.261 -20.364 1.00 86.88 87 LEU A C 1
ATOM 653 O O . LEU A 1 87 ? 9.997 0.572 -21.087 1.00 86.88 87 LEU A O 1
ATOM 657 N N . GLY A 1 88 ? 8.021 -0.463 -20.813 1.00 89.31 88 GLY A N 1
ATOM 658 C CA . GLY A 1 88 ? 7.924 -0.959 -22.190 1.00 89.31 88 GLY A CA 1
ATOM 659 C C . GLY A 1 88 ? 9.028 -1.955 -22.564 1.00 89.31 88 GLY A C 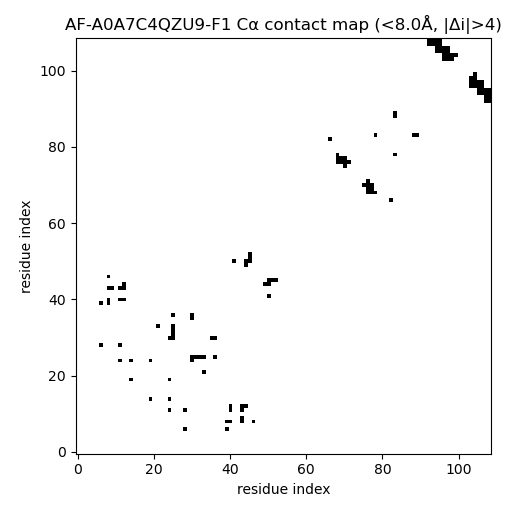1
ATOM 660 O O . GLY A 1 88 ? 9.454 -1.999 -23.717 1.00 89.31 88 GLY A O 1
ATOM 661 N N . ILE A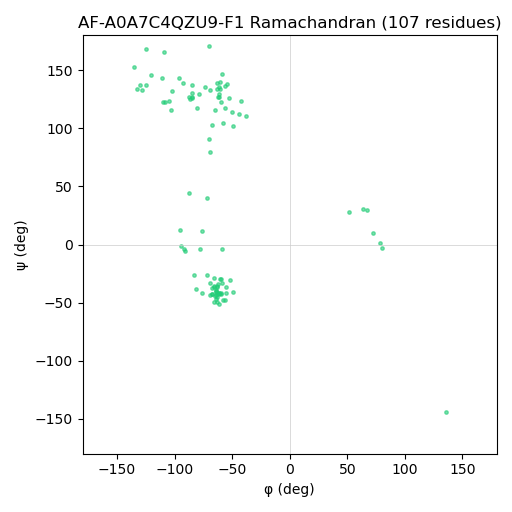 1 89 ? 9.527 -2.722 -21.590 1.00 89.62 89 ILE A N 1
ATOM 662 C CA . ILE A 1 89 ? 10.613 -3.690 -21.789 1.00 89.62 89 ILE A CA 1
ATOM 663 C C . ILE A 1 89 ? 10.011 -5.066 -22.092 1.00 89.62 89 ILE A C 1
ATOM 665 O O . ILE A 1 89 ? 9.021 -5.471 -21.487 1.00 89.62 89 ILE A O 1
ATOM 669 N N . GLY A 1 90 ? 10.605 -5.795 -23.032 1.00 88.12 90 GLY A N 1
ATOM 670 C CA . GLY A 1 90 ? 10.180 -7.132 -23.439 1.00 88.12 90 GLY A CA 1
ATOM 671 C C . GLY A 1 90 ? 11.143 -8.239 -23.011 1.00 88.12 90 GLY A C 1
ATOM 672 O O . GLY A 1 90 ? 12.304 -8.009 -22.668 1.00 88.12 90 GLY A O 1
ATOM 673 N N . ALA A 1 91 ? 10.671 -9.485 -23.084 1.00 81.94 91 ALA A N 1
ATOM 674 C CA . ALA A 1 91 ? 11.564 -10.635 -23.022 1.00 81.94 91 ALA A CA 1
ATOM 675 C C . ALA A 1 91 ? 12.539 -10.579 -24.213 1.00 81.94 91 ALA A C 1
ATOM 677 O O . ALA A 1 91 ? 12.104 -10.355 -25.339 1.00 81.94 91 ALA A O 1
ATOM 678 N N . LYS A 1 92 ? 13.832 -10.831 -23.961 1.00 87.19 92 LYS A N 1
ATOM 679 C CA . LYS A 1 92 ? 14.963 -10.750 -24.917 1.00 87.19 92 LYS A CA 1
ATOM 680 C C . LYS A 1 92 ? 15.531 -9.353 -25.189 1.00 87.19 92 LYS A C 1
ATOM 682 O O . LYS A 1 92 ? 16.544 -9.267 -25.885 1.00 87.19 92 LYS A O 1
ATOM 687 N N . ASP A 1 93 ? 14.965 -8.292 -24.616 1.00 90.62 93 ASP A N 1
ATOM 688 C CA . ASP A 1 93 ? 15.620 -6.984 -24.648 1.00 90.62 93 ASP A CA 1
ATOM 689 C C . ASP A 1 93 ? 16.987 -7.062 -23.956 1.00 90.62 93 ASP A C 1
ATOM 691 O O . ASP A 1 93 ? 17.126 -7.631 -22.868 1.00 90.62 93 ASP A O 1
ATOM 695 N N . ARG A 1 94 ? 18.009 -6.488 -24.595 1.00 92.38 94 ARG A N 1
ATOM 696 C CA . ARG A 1 94 ? 19.367 -6.407 -24.052 1.00 92.38 94 ARG A CA 1
ATOM 697 C C . ARG A 1 94 ? 19.700 -4.965 -23.719 1.00 92.38 94 ARG A C 1
ATOM 699 O O . ARG A 1 94 ? 19.308 -4.040 -24.423 1.00 92.38 94 ARG A O 1
ATOM 706 N N . PHE A 1 95 ? 20.440 -4.786 -22.633 1.00 93.38 95 PHE A N 1
ATOM 707 C CA . PHE A 1 95 ? 20.827 -3.474 -22.143 1.00 93.38 95 PHE A CA 1
ATOM 708 C C . PHE A 1 95 ? 22.324 -3.437 -21.882 1.00 93.38 95 PHE A C 1
ATOM 710 O O . PHE A 1 95 ? 22.890 -4.363 -21.301 1.00 93.38 95 PHE A O 1
ATOM 717 N N . LEU A 1 96 ? 22.954 -2.338 -22.276 1.00 93.94 96 LEU A N 1
ATOM 718 C CA . LEU A 1 96 ? 24.312 -2.011 -21.890 1.00 93.94 96 LEU A CA 1
ATOM 719 C C . LEU A 1 96 ? 24.276 -1.309 -20.531 1.00 93.94 96 LEU A C 1
ATOM 721 O O . LEU A 1 96 ? 23.566 -0.316 -20.352 1.00 93.94 96 LEU A O 1
ATOM 725 N N . VAL A 1 97 ? 25.048 -1.828 -19.580 1.00 92.81 97 VAL A N 1
ATOM 726 C CA . VAL A 1 97 ? 25.149 -1.276 -18.226 1.00 92.81 97 VAL A CA 1
ATOM 727 C C . VAL A 1 97 ? 26.227 -0.196 -18.207 1.00 92.81 97 VAL A C 1
ATOM 729 O O . VAL A 1 97 ? 27.358 -0.442 -18.628 1.00 92.81 97 VAL A O 1
ATOM 732 N N . ARG A 1 98 ? 25.898 1.003 -17.717 1.00 93.38 98 ARG A N 1
ATOM 733 C CA . ARG A 1 98 ? 26.854 2.108 -17.551 1.00 93.38 98 ARG A CA 1
ATOM 734 C C . ARG A 1 98 ? 26.865 2.604 -16.114 1.00 93.38 98 ARG A C 1
ATOM 736 O O . ARG A 1 98 ? 25.816 2.809 -15.508 1.00 93.38 98 ARG A O 1
ATOM 743 N N . LYS A 1 99 ? 28.063 2.864 -15.592 1.00 93.81 99 LYS A N 1
ATOM 744 C CA . LYS A 1 99 ? 28.237 3.635 -14.361 1.00 93.81 99 LYS A CA 1
ATOM 745 C C . LYS A 1 99 ? 28.232 5.121 -14.712 1.00 93.81 99 LYS A C 1
ATOM 747 O O . LYS A 1 99 ? 28.925 5.554 -15.627 1.00 93.81 99 LYS A O 1
ATOM 752 N N . THR A 1 100 ? 27.438 5.891 -13.990 1.00 93.12 100 THR A N 1
ATOM 753 C CA . THR A 1 100 ? 27.298 7.343 -14.118 1.00 93.12 100 THR A CA 1
ATOM 754 C C . THR A 1 100 ? 27.561 7.994 -12.763 1.00 93.12 100 THR A C 1
ATOM 756 O O . THR A 1 100 ? 27.587 7.312 -11.737 1.00 93.12 100 THR A O 1
ATOM 759 N N . LYS A 1 101 ? 27.717 9.322 -12.732 1.00 90.19 101 LYS A N 1
ATOM 760 C CA . LYS A 1 101 ? 27.884 10.068 -11.473 1.00 90.19 101 LYS A CA 1
ATOM 761 C C . LYS A 1 101 ? 26.689 9.896 -10.521 1.00 90.19 101 LYS A C 1
ATOM 763 O O . LYS A 1 101 ? 26.876 9.930 -9.313 1.00 90.19 101 LYS A O 1
ATOM 768 N N . ALA A 1 102 ? 25.489 9.678 -11.064 1.00 86.81 102 ALA A N 1
ATOM 769 C CA . ALA A 1 102 ? 24.252 9.501 -10.302 1.00 86.81 102 ALA A CA 1
ATOM 770 C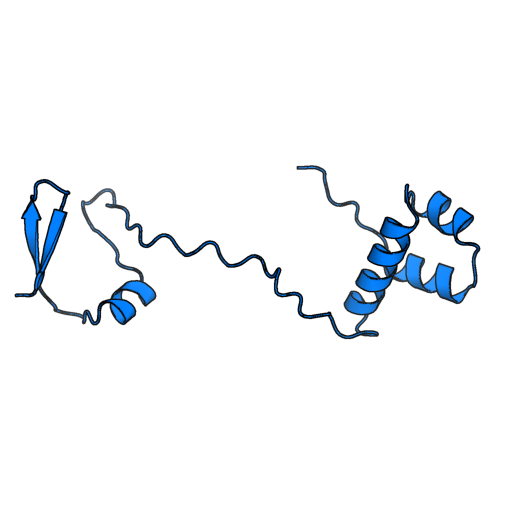 C . ALA A 1 102 ? 23.938 8.032 -9.946 1.00 86.81 102 ALA A C 1
ATOM 772 O O . ALA A 1 102 ? 22.970 7.782 -9.236 1.00 86.81 102 ALA A O 1
ATOM 773 N N . GLY A 1 103 ? 24.718 7.056 -10.432 1.00 90.69 103 GLY A N 1
ATOM 774 C CA . GLY A 1 103 ? 24.472 5.632 -10.179 1.00 90.69 103 GLY A CA 1
ATOM 775 C C . GLY A 1 103 ? 24.626 4.756 -11.421 1.00 90.69 103 GLY A C 1
ATOM 776 O O . GLY A 1 103 ? 25.491 4.998 -12.263 1.00 90.69 103 GLY A O 1
ATOM 777 N N . ILE A 1 104 ? 23.795 3.721 -11.540 1.00 90.94 104 ILE A N 1
ATOM 778 C CA . ILE A 1 104 ? 23.822 2.758 -12.651 1.00 90.94 104 ILE A CA 1
ATOM 779 C C . ILE A 1 104 ? 22.696 3.086 -13.634 1.00 90.94 104 ILE A C 1
ATOM 781 O O . ILE A 1 104 ? 21.552 3.264 -13.222 1.00 90.94 104 ILE A O 1
ATOM 785 N N . SER A 1 105 ? 23.006 3.133 -14.929 1.00 90.69 105 SER A N 1
ATOM 786 C CA . SER A 1 105 ? 22.012 3.277 -15.994 1.00 90.69 105 SER A CA 1
ATOM 787 C C . SER A 1 105 ? 22.046 2.098 -16.964 1.00 90.69 105 SER A C 1
ATOM 789 O O . SER A 1 105 ? 23.098 1.514 -17.240 1.00 90.69 105 SER A O 1
ATOM 791 N N . LEU A 1 106 ? 20.868 1.741 -17.475 1.00 91.12 106 LEU A N 1
ATOM 792 C CA . LEU A 1 106 ? 20.674 0.714 -18.493 1.00 91.12 106 LEU A CA 1
ATOM 793 C C . LEU A 1 106 ? 20.293 1.400 -19.805 1.00 91.12 106 LEU A C 1
ATOM 795 O O . LEU A 1 106 ? 19.304 2.130 -19.853 1.00 91.12 106 LEU A O 1
ATOM 799 N N . LYS A 1 107 ? 21.063 1.171 -20.872 1.00 90.38 107 LYS A N 1
ATOM 800 C CA . LYS A 1 107 ? 20.743 1.656 -22.223 1.00 90.38 107 LYS A CA 1
ATOM 801 C C . LYS A 1 107 ? 20.366 0.475 -23.110 1.00 90.38 107 LYS A C 1
ATOM 803 O O . LYS A 1 107 ? 21.174 -0.437 -23.247 1.00 90.38 107 LYS A O 1
ATOM 808 N N . LYS A 1 108 ? 19.172 0.493 -23.707 1.00 90.12 108 LYS A N 1
ATOM 809 C CA . LYS A 1 108 ? 18.720 -0.563 -24.626 1.00 90.12 108 LYS A CA 1
ATOM 810 C C . LYS A 1 108 ? 19.656 -0.661 -25.842 1.00 90.12 108 LYS A C 1
ATOM 812 O O . LYS A 1 108 ? 20.134 0.374 -26.317 1.00 90.12 108 LYS A O 1
ATOM 817 N N . ILE A 1 109 ? 19.940 -1.892 -26.269 1.00 87.12 109 ILE A N 1
ATOM 818 C CA . ILE A 1 109 ? 20.733 -2.244 -27.459 1.00 87.12 109 ILE A CA 1
ATOM 819 C C . ILE A 1 109 ? 19.781 -2.672 -28.569 1.00 87.12 109 ILE A C 1
ATOM 821 O O . ILE A 1 109 ? 18.849 -3.448 -28.255 1.00 87.12 109 ILE A O 1
#

Sequence (109 aa):
MPRKRALDSGKLIKMIEDEIPQAEIMKKMGFKTSMQLKTAYMNALIAEGRVPAIKGGRGAGKADKTKEVTVGKRGSIILPKELVASLGIGAKDRFLVRKTKAGISLKKI

Nearest PDB structures (foldseek):
  1z0r-assembly1_B  TM=7.077E-01  e=1.630E-02  Bacillus subtilis
  2w1t-assembly1_A  TM=7.613E-01  e=6.341E-02  Bacillus subtilis
  1yfb-assembly1_A  TM=6.852E-01  e=4.895E-02  Bacillus subtilis
  2ro4-assembly1_B  TM=6.146E-01  e=5.944E-02  Bacillus subtilis
  5itm-assembly2_A  TM=6.776E-01  e=2.467E-01  Saccharolobus solfataricus

Solvent-accessible surface area (backbone atoms only — not comparable to full-atom values): 7174 Å² total; per-residue (Å²): 129,84,78,80,76,86,71,65,43,70,61,54,52,51,45,57,75,68,64,53,56,68,71,55,54,27,61,76,72,67,43,92,44,73,65,54,48,54,52,51,50,54,51,29,35,35,74,73,63,77,37,84,74,80,85,58,89,78,52,79,67,71,68,75,75,68,93,74,69,62,70,43,100,85,69,49,71,67,79,52,70,70,56,34,62,76,69,73,59,60,92,87,69,47,63,49,80,43,86,52,99,92,44,79,46,77,44,81,107

Secondary structure (DSSP, 8-state):
-PPPP---HHHHHHHHHTT--HHHHHHHHT-SSHHHHHHHHHHHHHHTTSSPPP--S-S----------PBPTTS-BPPPHHHHHHTT--TT--EEEEEETTEEEEEE-

Foldseek 3Di:
DPDDPPQPLVVLQVCVVVVPDPVVSCVVRVPPDPVVSVVSNVVSCCVVVVDPDDPDPPPVPPPPPPQDWDQDPVRDTDGDPVRCVVVVHDPPWAWDWDQDPVGIDTHTD